Protein AF-A0A3D0QGI7-F1 (afdb_monomer)

Secondary structure (DSSP, 8-state):
-HHHHHHHHHHHHHHTT--S--S-S--------SHHHHHHHHHHHHHHHHHTTS-SSGGG-TT-S-----

Sequence (70 aa):
MQSLKRHTAREANKILGRRGAFWQDESYDHVIRNSEELERIVLYVLHNPVKAGFVKNWRDWKWSYSRLSV

Mean predicted aligned error: 4.13 Å

pLDDT: mean 93.14, std 8.88, range [51.5, 98.19]

Solvent-accessible surface area (backbone atoms only — not comparable to full-atom values): 4623 Å² total; per-residue (Å²): 113,68,69,61,56,54,54,51,34,54,53,51,24,61,77,68,75,51,83,79,86,70,66,74,89,78,80,91,83,82,88,78,87,51,69,71,57,45,54,52,50,52,52,50,63,52,40,42,48,32,77,71,66,77,35,93,4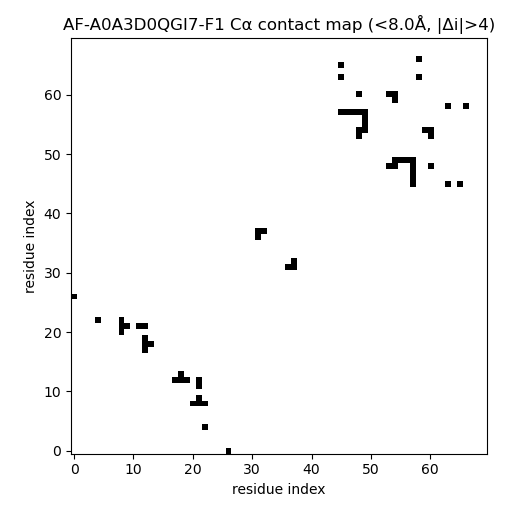6,45,75,72,45,84,86,52,96,70,80,74,81,130

Radius of gyration: 15.61 Å; Cα contacts (8 Å, |Δi|>4): 33; chains: 1; bounding box: 29×30×42 Å

Foldseek 3Di:
DVVVLVVCQVVVCVVVVHDDRDDDPDDDDDDDDDDVSVVVVLVVVLCVCCVVVNDVHSLPPPPDPDNDDD

Structure (mmCIF, N/CA/C/O backbone):
data_AF-A0A3D0QGI7-F1
#
_entry.id   AF-A0A3D0QGI7-F1
#
loop_
_atom_site.group_PDB
_atom_site.id
_atom_site.type_symbol
_atom_site.label_atom_id
_atom_site.label_alt_id
_atom_site.label_comp_id
_atom_site.label_asym_id
_atom_site.label_entity_id
_atom_site.label_seq_id
_atom_site.pdbx_PDB_ins_code
_atom_site.Cartn_x
_atom_site.Cartn_y
_atom_site.Cartn_z
_atom_site.occupancy
_atom_site.B_iso_or_equiv
_atom_site.auth_seq_id
_atom_site.auth_comp_id
_atom_site.auth_asym_id
_atom_site.auth_atom_id
_atom_site.pdbx_PDB_model_num
ATOM 1 N N . MET A 1 1 ? 3.993 12.591 3.861 1.00 81.44 1 MET A N 1
ATOM 2 C CA . MET A 1 1 ? 3.147 11.468 4.341 1.00 81.44 1 MET A CA 1
ATOM 3 C C . MET A 1 1 ? 2.454 11.672 5.699 1.00 81.44 1 MET A C 1
ATOM 5 O O . MET A 1 1 ? 1.461 10.995 5.951 1.00 81.44 1 MET A O 1
ATOM 9 N N . GLN A 1 2 ? 2.928 12.568 6.578 1.00 85.50 2 GLN A N 1
ATOM 10 C CA . GLN A 1 2 ? 2.471 12.636 7.981 1.00 85.50 2 GLN A CA 1
ATOM 11 C C . GLN A 1 2 ? 0.975 12.953 8.173 1.00 85.50 2 GLN A C 1
ATOM 13 O O . GLN A 1 2 ? 0.305 12.311 8.981 1.00 85.50 2 GLN A O 1
ATOM 18 N N . SER A 1 3 ? 0.413 13.892 7.404 1.00 93.00 3 SER A N 1
ATOM 19 C CA . SER A 1 3 ? -1.010 14.255 7.509 1.00 93.00 3 SER A CA 1
ATOM 20 C C . SER A 1 3 ? -1.943 13.087 7.162 1.00 93.00 3 SER A C 1
ATOM 22 O O . SER A 1 3 ? -2.893 12.819 7.901 1.00 93.00 3 SER A O 1
ATOM 24 N N . LEU A 1 4 ? -1.635 12.349 6.090 1.00 94.81 4 LEU A N 1
ATOM 25 C CA . LEU A 1 4 ? -2.413 11.195 5.639 1.00 94.81 4 LEU A CA 1
ATOM 26 C C . LEU A 1 4 ? -2.350 10.041 6.646 1.00 94.81 4 LEU A C 1
ATOM 28 O O . LEU A 1 4 ? -3.400 9.534 7.046 1.00 94.81 4 LEU A O 1
ATOM 32 N N . LYS A 1 5 ? -1.144 9.655 7.098 1.00 94.44 5 LYS A N 1
ATOM 33 C CA . LYS A 1 5 ? -0.969 8.604 8.118 1.00 94.44 5 LYS A CA 1
ATOM 34 C C . LYS A 1 5 ? -1.733 8.964 9.396 1.00 94.44 5 LYS A C 1
ATOM 36 O O . LYS A 1 5 ? -2.472 8.131 9.911 1.00 94.44 5 LYS A O 1
ATOM 41 N N . ARG A 1 6 ? -1.637 10.214 9.870 1.00 94.50 6 ARG A N 1
ATOM 42 C CA . ARG A 1 6 ? -2.342 10.677 11.077 1.00 94.50 6 ARG A 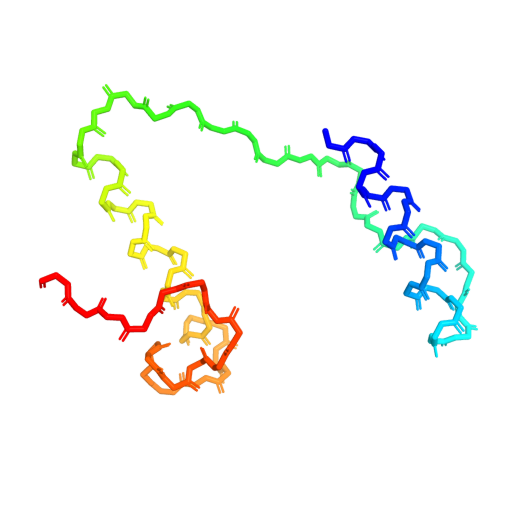CA 1
ATOM 43 C C . ARG A 1 6 ? -3.861 10.598 10.935 1.00 94.50 6 ARG A C 1
ATOM 45 O O . ARG A 1 6 ? -4.528 10.079 11.828 1.00 94.50 6 ARG A O 1
ATOM 52 N N . HIS A 1 7 ? -4.410 11.127 9.842 1.00 96.94 7 HIS A N 1
ATOM 53 C CA . HIS A 1 7 ? -5.857 11.139 9.627 1.00 96.94 7 HIS A CA 1
ATOM 54 C C . HIS A 1 7 ? -6.411 9.713 9.519 1.00 96.94 7 HIS A C 1
ATOM 56 O O . HIS A 1 7 ? -7.307 9.336 10.271 1.00 96.94 7 HIS A O 1
ATOM 62 N N . THR A 1 8 ? -5.819 8.898 8.645 1.00 97.12 8 THR A N 1
ATOM 63 C CA . THR A 1 8 ? -6.278 7.524 8.395 1.00 97.12 8 THR A CA 1
ATOM 64 C C . THR A 1 8 ? -6.088 6.611 9.605 1.00 97.12 8 THR A C 1
ATOM 66 O O . THR A 1 8 ? -6.984 5.828 9.898 1.00 97.12 8 THR A O 1
ATOM 69 N N . ALA A 1 9 ? -4.999 6.752 10.372 1.00 97.12 9 ALA A N 1
ATOM 70 C CA . ALA A 1 9 ? -4.799 6.001 11.614 1.00 97.12 9 ALA A CA 1
ATOM 71 C C . ALA A 1 9 ? -5.914 6.267 12.630 1.00 97.12 9 ALA A C 1
ATOM 73 O O . ALA A 1 9 ? -6.411 5.340 13.270 1.00 97.12 9 ALA A O 1
ATOM 74 N N . ARG A 1 10 ? -6.323 7.535 12.779 1.00 97.12 10 ARG A N 1
ATOM 75 C CA . ARG A 1 10 ? -7.389 7.912 13.710 1.00 97.12 10 ARG A CA 1
ATOM 76 C C . ARG A 1 10 ? -8.722 7.292 13.307 1.00 97.12 10 ARG A C 1
ATOM 78 O O . ARG A 1 10 ? -9.401 6.732 14.162 1.00 97.12 10 ARG A O 1
ATOM 85 N N . GLU A 1 11 ? -9.095 7.393 12.034 1.00 98.19 11 GLU A N 1
ATOM 86 C CA . GLU A 1 11 ? -10.373 6.852 11.562 1.00 98.19 11 GLU A CA 1
ATOM 87 C C . GLU A 1 11 ? -10.381 5.315 11.564 1.00 98.19 11 GLU A C 1
ATOM 89 O O . GLU A 1 11 ? -11.343 4.716 12.039 1.00 98.19 11 GLU A O 1
ATOM 94 N N . ALA A 1 12 ? -9.285 4.661 11.166 1.00 98.00 12 ALA A N 1
ATOM 95 C CA . ALA A 1 12 ? -9.176 3.203 11.212 1.00 98.00 12 ALA A CA 1
ATOM 96 C C . ALA A 1 12 ? -9.264 2.653 12.646 1.00 98.00 12 ALA A C 1
ATOM 98 O O . ALA A 1 12 ? -9.986 1.690 12.896 1.00 98.00 12 ALA A O 1
ATOM 99 N N . ASN A 1 13 ? -8.591 3.290 13.611 1.00 98.12 13 ASN A N 1
ATOM 100 C CA . ASN A 1 13 ? -8.689 2.908 15.020 1.00 98.12 13 ASN A CA 1
ATOM 101 C C . ASN A 1 13 ? -10.117 3.041 15.563 1.00 98.12 13 ASN A C 1
ATOM 103 O O . ASN A 1 13 ? -10.568 2.148 16.277 1.00 98.12 13 ASN A O 1
ATOM 107 N N . LYS A 1 14 ? -10.846 4.106 15.200 1.00 98.06 14 LYS A N 1
ATOM 108 C CA . LYS A 1 14 ? -12.259 4.262 15.582 1.00 98.06 14 LYS A CA 1
ATOM 109 C C . LYS A 1 14 ? -13.121 3.133 15.018 1.00 98.06 14 LYS A C 1
ATOM 111 O O . LYS A 1 14 ? -13.871 2.531 15.776 1.00 98.06 14 LYS A O 1
ATOM 116 N N . ILE A 1 15 ? -12.986 2.835 13.722 1.00 98.19 15 ILE A N 1
ATOM 117 C CA . ILE A 1 15 ? -13.761 1.780 13.045 1.00 98.19 15 ILE A CA 1
ATOM 118 C C . ILE A 1 15 ? -13.495 0.411 13.682 1.00 98.19 15 ILE A C 1
ATOM 120 O O . ILE A 1 15 ? -14.415 -0.377 13.864 1.00 98.19 15 ILE A O 1
ATOM 124 N N . LEU A 1 16 ? -12.241 0.136 14.044 1.00 98.06 16 LEU A N 1
ATOM 125 C CA . LEU A 1 16 ? -11.824 -1.152 14.601 1.00 98.06 16 LEU A CA 1
ATOM 126 C C . LEU A 1 16 ? -11.919 -1.235 16.133 1.00 98.06 16 LEU A C 1
ATOM 128 O O . LEU A 1 16 ? -11.550 -2.261 16.698 1.00 98.06 16 LEU A O 1
ATOM 132 N N . GLY A 1 17 ? -12.338 -0.168 16.824 1.00 97.62 17 GLY A N 1
ATOM 133 C CA . GLY A 1 17 ? -12.354 -0.117 18.292 1.00 97.62 17 GLY A CA 1
ATOM 134 C C . GLY A 1 17 ? -10.965 -0.219 18.941 1.00 97.62 17 GLY A C 1
ATOM 135 O O . GLY A 1 17 ? -10.845 -0.623 20.096 1.00 97.62 17 GLY A O 1
ATOM 136 N N . ARG A 1 18 ? -9.899 0.123 18.208 1.00 97.19 18 ARG A N 1
ATOM 137 C CA . ARG A 1 18 ? -8.500 0.034 18.657 1.00 97.19 18 ARG A CA 1
ATOM 138 C C . ARG A 1 18 ? -7.978 1.384 19.149 1.00 97.19 18 ARG A C 1
ATOM 140 O O . ARG A 1 18 ? -8.540 2.442 18.875 1.00 97.19 18 ARG A O 1
ATOM 147 N N . ARG A 1 19 ? -6.863 1.353 19.881 1.00 94.69 19 ARG A N 1
ATOM 148 C CA . ARG A 1 19 ? -6.099 2.535 20.311 1.00 94.69 19 ARG A CA 1
ATOM 149 C C . ARG A 1 19 ? -4.611 2.318 20.032 1.00 94.69 19 ARG A C 1
ATOM 151 O O . ARG A 1 19 ? -4.166 1.178 19.934 1.00 94.69 19 ARG A O 1
ATOM 158 N N . GLY A 1 20 ? -3.856 3.411 19.946 1.00 94.12 20 GLY A N 1
ATOM 159 C CA . GLY A 1 20 ? -2.407 3.388 19.718 1.00 94.12 20 GLY A CA 1
ATOM 160 C C . GLY A 1 20 ? -2.004 3.569 18.253 1.00 94.12 20 GLY A C 1
ATOM 161 O O . GLY A 1 20 ? -2.806 3.999 17.419 1.00 94.12 20 GLY A O 1
ATOM 162 N N . ALA A 1 21 ? -0.736 3.280 17.955 1.00 94.88 21 ALA A N 1
ATOM 163 C CA . ALA A 1 21 ? -0.192 3.386 16.606 1.00 94.88 21 ALA A CA 1
ATOM 164 C C . ALA A 1 21 ? -0.896 2.404 15.657 1.00 94.88 21 ALA A C 1
ATOM 166 O O . ALA A 1 21 ? -1.045 1.221 15.964 1.00 94.88 21 ALA A O 1
ATOM 167 N N . PHE A 1 22 ? -1.341 2.914 14.508 1.00 96.31 22 PHE A N 1
ATOM 168 C CA . PHE A 1 22 ? -1.968 2.099 13.466 1.00 96.31 22 PHE A CA 1
ATOM 169 C C . PHE A 1 22 ? -0.987 1.771 12.337 1.00 96.31 22 PHE A C 1
ATOM 171 O O . PHE A 1 22 ? -0.907 0.631 11.889 1.00 96.31 22 PHE A O 1
ATOM 178 N N . TRP A 1 23 ? -0.233 2.776 11.888 1.00 96.00 23 TRP A N 1
ATOM 179 C CA . TRP A 1 23 ? 0.776 2.634 10.844 1.00 96.00 23 TRP A CA 1
ATOM 180 C C . TRP A 1 23 ? 2.164 2.416 11.443 1.00 96.00 23 TRP A C 1
ATOM 182 O O . TRP A 1 23 ? 2.460 2.934 12.518 1.00 96.00 23 TRP A O 1
ATOM 192 N N . GLN A 1 24 ? 3.016 1.705 10.701 1.00 94.12 24 GLN A N 1
ATOM 193 C CA . GLN A 1 24 ? 4.465 1.708 10.920 1.00 94.12 24 GLN A CA 1
ATOM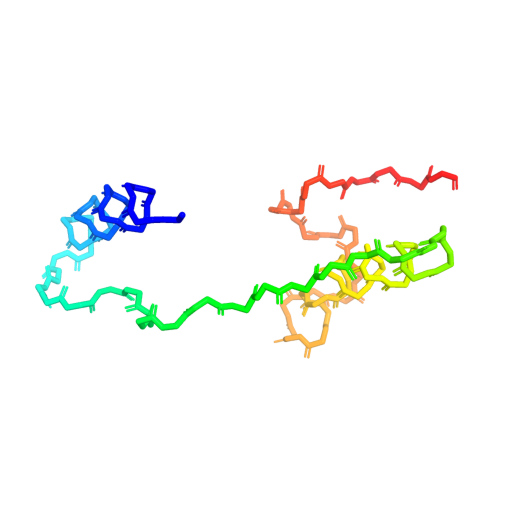 194 C C . GLN A 1 24 ? 5.013 3.136 10.767 1.00 94.12 24 GLN A C 1
ATOM 196 O O . GLN A 1 24 ? 4.496 3.917 9.953 1.00 94.12 24 GLN A O 1
ATOM 201 N N . ASP A 1 25 ? 6.042 3.466 11.548 1.00 89.62 25 ASP A N 1
ATOM 202 C CA . ASP A 1 25 ? 6.618 4.815 11.588 1.00 89.62 25 ASP A CA 1
ATOM 203 C C . ASP A 1 25 ? 7.242 5.188 10.235 1.00 89.62 25 ASP A C 1
ATOM 205 O O . ASP A 1 25 ? 6.838 6.162 9.586 1.00 89.62 25 ASP A O 1
ATOM 209 N N . GLU A 1 26 ? 8.105 4.313 9.724 1.00 88.06 26 GLU A N 1
ATOM 210 C CA . GLU A 1 26 ? 8.836 4.531 8.481 1.00 88.06 26 GLU A CA 1
ATOM 211 C C . GLU A 1 26 ? 7.937 4.505 7.232 1.00 88.06 26 GLU A C 1
ATOM 213 O O . GLU A 1 26 ? 6.876 3.865 7.170 1.00 88.06 26 GLU A O 1
ATOM 218 N N . SER A 1 27 ? 8.346 5.265 6.217 1.00 87.62 27 SER A N 1
ATOM 219 C CA . SER A 1 27 ? 7.870 5.138 4.840 1.00 87.62 27 SER A CA 1
ATOM 220 C C . SER A 1 27 ? 9.013 4.663 3.958 1.00 87.62 27 SER A C 1
ATOM 222 O O . SER A 1 27 ? 10.171 4.988 4.197 1.00 87.62 27 SER A O 1
ATOM 224 N N . TYR A 1 28 ? 8.673 3.886 2.935 1.00 91.38 28 TYR A N 1
ATOM 225 C CA . TYR A 1 28 ? 9.606 3.572 1.866 1.00 91.38 28 TYR A CA 1
ATOM 226 C C . TYR A 1 28 ? 9.425 4.605 0.756 1.00 91.38 28 TYR A C 1
ATOM 228 O O . TYR A 1 28 ? 8.350 4.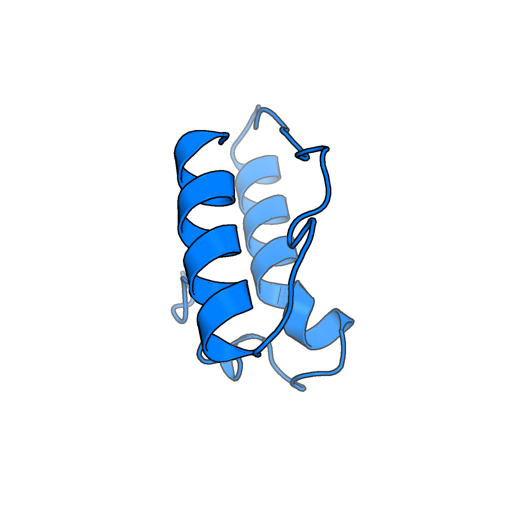681 0.158 1.00 91.38 28 TYR A O 1
ATOM 236 N N . ASP A 1 29 ? 10.469 5.386 0.498 1.00 92.31 29 ASP A N 1
ATOM 237 C CA . ASP A 1 29 ? 10.500 6.415 -0.534 1.00 92.31 29 ASP A CA 1
ATOM 238 C C . ASP A 1 29 ? 11.635 6.086 -1.519 1.00 92.31 29 ASP A C 1
ATOM 240 O O . ASP A 1 29 ? 12.792 5.938 -1.126 1.00 92.31 29 ASP A O 1
ATOM 244 N N . HIS A 1 30 ? 11.303 5.940 -2.806 1.00 94.31 30 HIS A N 1
ATOM 245 C CA . HIS A 1 30 ? 12.256 5.598 -3.868 1.00 94.31 30 HIS A CA 1
ATOM 246 C C . HIS A 1 30 ? 12.041 6.492 -5.088 1.00 94.31 30 HIS A C 1
ATOM 248 O O . HIS A 1 30 ? 10.937 6.557 -5.630 1.00 94.31 30 HIS A O 1
ATOM 254 N N . VAL A 1 31 ? 13.097 7.185 -5.519 1.00 96.88 31 VAL A N 1
ATOM 255 C CA . VAL A 1 31 ? 13.054 8.071 -6.691 1.00 96.88 31 VAL A CA 1
ATOM 256 C C . VAL A 1 31 ? 13.282 7.252 -7.955 1.00 96.88 31 VAL A C 1
ATOM 258 O O . VAL A 1 31 ? 14.330 6.628 -8.107 1.00 96.88 31 VAL A O 1
ATOM 261 N N . ILE A 1 32 ? 12.315 7.307 -8.869 1.00 97.19 32 ILE A N 1
ATOM 262 C CA . ILE A 1 32 ? 12.354 6.615 -10.159 1.00 97.19 32 ILE A CA 1
ATOM 263 C C . ILE A 1 32 ? 13.215 7.406 -11.144 1.00 97.19 32 ILE A C 1
ATOM 265 O O . ILE A 1 32 ? 13.034 8.615 -11.294 1.00 97.19 32 ILE A O 1
ATOM 269 N N . ARG A 1 33 ? 14.153 6.729 -11.810 1.00 96.44 33 ARG A N 1
ATOM 270 C CA . ARG A 1 33 ? 15.186 7.366 -12.642 1.00 96.44 33 ARG A CA 1
ATOM 271 C C . ARG A 1 33 ? 14.983 7.191 -14.144 1.00 96.44 33 ARG A C 1
ATOM 273 O O . ARG A 1 33 ? 15.574 7.949 -14.907 1.00 96.44 33 ARG A O 1
ATOM 280 N N . ASN A 1 34 ? 14.185 6.215 -14.574 1.00 97.50 34 ASN A N 1
ATOM 281 C CA . ASN A 1 34 ? 13.880 5.964 -15.985 1.00 97.50 34 ASN A CA 1
ATOM 282 C C . ASN A 1 34 ? 12.536 5.235 -16.167 1.00 97.50 34 ASN A C 1
ATOM 284 O O . ASN A 1 34 ? 11.882 4.840 -15.197 1.00 97.50 34 ASN A O 1
ATOM 288 N N . SER A 1 35 ? 12.114 5.095 -17.424 1.00 97.25 35 SER A N 1
ATOM 289 C CA . SER A 1 35 ? 10.859 4.456 -17.832 1.00 97.25 35 SER A CA 1
ATOM 290 C C . SER A 1 35 ? 10.804 2.974 -17.480 1.00 97.25 35 SER A C 1
ATOM 292 O O . SER A 1 35 ? 9.775 2.494 -17.010 1.00 97.25 35 SER A O 1
ATOM 294 N N . GLU A 1 36 ? 11.910 2.257 -17.653 1.00 97.31 36 GLU A N 1
ATOM 295 C CA . GLU A 1 36 ? 11.976 0.812 -17.422 1.00 97.31 36 GLU A CA 1
ATOM 296 C C . GLU A 1 36 ? 11.814 0.503 -15.926 1.00 97.31 36 GLU A C 1
ATOM 298 O O . GLU A 1 36 ? 11.147 -0.454 -15.526 1.00 97.31 36 GLU A O 1
ATOM 303 N N . GLU A 1 37 ? 12.387 1.346 -15.064 1.00 97.19 37 GLU A N 1
ATOM 304 C CA . GLU A 1 37 ? 12.214 1.267 -13.620 1.00 97.19 37 GLU A CA 1
ATOM 305 C C . GLU A 1 37 ? 10.776 1.579 -13.201 1.00 97.19 37 GLU A C 1
ATOM 307 O O . GLU A 1 37 ? 10.234 0.873 -12.345 1.00 97.19 37 GLU A O 1
ATOM 312 N N . LEU A 1 38 ? 10.149 2.588 -13.815 1.00 96.62 38 LEU A N 1
ATOM 313 C CA . LEU A 1 38 ? 8.745 2.910 -13.569 1.00 96.62 38 LEU A CA 1
ATOM 314 C C . LEU A 1 38 ? 7.848 1.710 -13.878 1.00 96.62 38 LEU A C 1
ATOM 316 O O . LEU A 1 38 ? 7.056 1.304 -13.026 1.00 96.62 38 LEU A O 1
ATOM 320 N N . GLU A 1 39 ? 7.995 1.129 -15.068 1.00 95.81 39 GLU A N 1
ATOM 321 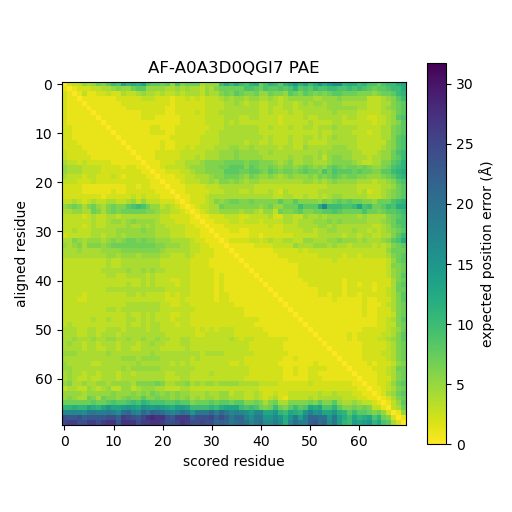C CA . GLU A 1 39 ? 7.205 -0.021 -15.508 1.00 95.81 39 GLU A CA 1
ATOM 322 C C . GLU A 1 39 ? 7.379 -1.207 -14.555 1.00 95.81 39 GLU A C 1
ATOM 324 O O . GLU A 1 39 ? 6.399 -1.785 -14.076 1.00 95.81 39 GLU A O 1
ATOM 329 N N . ARG A 1 40 ? 8.625 -1.518 -14.184 1.00 96.00 40 ARG A N 1
ATOM 330 C CA . ARG A 1 40 ? 8.929 -2.595 -13.238 1.00 96.00 40 ARG A CA 1
ATOM 331 C C . ARG A 1 40 ? 8.271 -2.375 -11.874 1.00 96.00 40 ARG A C 1
ATOM 333 O O . ARG A 1 40 ? 7.736 -3.325 -11.302 1.00 96.00 40 ARG A O 1
ATOM 340 N N . ILE A 1 41 ? 8.309 -1.155 -11.335 1.00 96.00 41 ILE A N 1
ATOM 341 C CA . ILE A 1 41 ? 7.693 -0.829 -10.037 1.00 96.00 41 ILE A CA 1
ATOM 342 C C . ILE A 1 41 ? 6.167 -0.906 -10.125 1.00 96.00 41 ILE A C 1
ATOM 344 O O .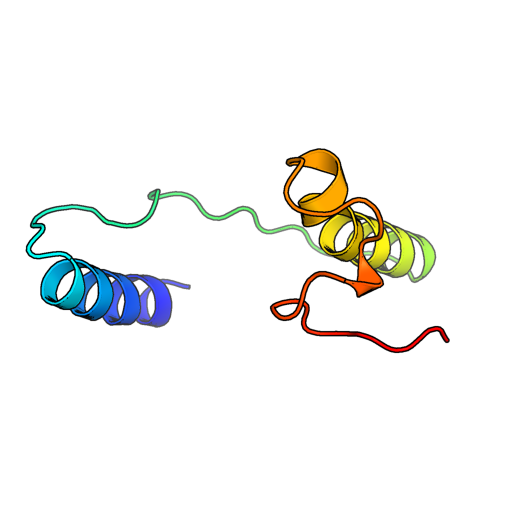 ILE A 1 41 ? 5.533 -1.461 -9.227 1.00 96.00 41 ILE A O 1
ATOM 348 N N . VAL A 1 42 ? 5.573 -0.412 -11.212 1.00 95.31 42 VAL A N 1
ATOM 349 C CA . VAL A 1 42 ? 4.132 -0.526 -11.474 1.00 95.31 42 VAL A CA 1
ATOM 350 C C . VAL A 1 42 ? 3.702 -1.993 -11.484 1.00 95.31 42 VAL A C 1
ATOM 352 O O . VAL A 1 42 ? 2.798 -2.371 -10.736 1.00 95.31 42 VAL A O 1
ATOM 355 N N . LEU A 1 43 ? 4.386 -2.841 -12.256 1.00 95.06 43 LEU A N 1
ATOM 356 C CA . LEU A 1 43 ? 4.092 -4.274 -12.317 1.00 95.06 43 LEU A CA 1
ATOM 357 C C . LEU A 1 43 ? 4.288 -4.951 -10.956 1.00 95.06 43 LEU A C 1
ATOM 359 O O . LEU A 1 43 ? 3.453 -5.761 -10.556 1.00 95.06 43 LEU A O 1
ATOM 363 N N . TYR A 1 44 ? 5.330 -4.583 -10.206 1.00 95.62 44 TYR A N 1
ATOM 364 C CA . TYR A 1 44 ? 5.545 -5.081 -8.847 1.00 95.62 44 TYR A CA 1
ATOM 365 C C . TYR A 1 44 ? 4.360 -4.764 -7.924 1.00 95.62 44 TYR A C 1
ATOM 367 O O . TYR A 1 44 ? 3.837 -5.658 -7.258 1.00 95.62 44 TYR A O 1
ATOM 375 N N . VAL A 1 45 ? 3.898 -3.508 -7.910 1.00 95.88 45 VAL A N 1
ATOM 376 C CA . VAL A 1 45 ? 2.759 -3.082 -7.084 1.00 95.88 45 VAL A CA 1
ATOM 377 C C . VAL A 1 45 ? 1.485 -3.818 -7.489 1.00 95.88 45 VAL A C 1
ATOM 379 O O . VAL A 1 45 ? 0.775 -4.313 -6.612 1.00 95.88 45 VAL A O 1
ATOM 382 N N . LEU A 1 46 ? 1.214 -3.939 -8.792 1.00 96.19 46 LEU A N 1
ATOM 383 C CA . LEU A 1 46 ? 0.041 -4.653 -9.298 1.00 96.19 46 LEU A CA 1
ATOM 384 C C . LEU A 1 46 ? 0.077 -6.139 -8.931 1.00 96.19 46 LEU A C 1
ATOM 386 O O . LEU A 1 46 ? -0.949 -6.676 -8.539 1.00 96.19 46 LEU A O 1
ATOM 390 N N . HIS A 1 47 ? 1.237 -6.798 -8.977 1.00 97.00 47 HIS A N 1
ATOM 391 C CA . HIS A 1 47 ? 1.371 -8.222 -8.652 1.00 97.00 47 HIS A CA 1
ATOM 392 C C . HIS A 1 47 ? 1.422 -8.544 -7.146 1.00 97.00 47 HIS A C 1
ATOM 394 O O . HIS A 1 47 ? 1.293 -9.716 -6.778 1.00 97.00 47 HIS A O 1
ATOM 400 N N . ASN A 1 48 ? 1.558 -7.557 -6.254 1.00 97.31 48 ASN A N 1
ATOM 401 C CA . ASN A 1 48 ? 1.624 -7.794 -4.804 1.00 97.31 48 ASN A CA 1
ATOM 402 C C . ASN A 1 48 ? 0.448 -8.606 -4.224 1.00 97.31 48 ASN A C 1
ATOM 404 O O . ASN A 1 48 ? 0.714 -9.493 -3.415 1.00 97.31 48 ASN A O 1
ATOM 408 N N . PRO A 1 49 ? -0.823 -8.395 -4.618 1.00 97.25 49 PRO A N 1
ATOM 409 C CA . PRO A 1 49 ? -1.939 -9.217 -4.149 1.00 97.25 49 PRO A CA 1
ATOM 410 C C . PRO A 1 49 ? -1.804 -10.700 -4.520 1.00 97.25 49 PRO A C 1
ATOM 412 O O . PRO A 1 49 ? -2.214 -11.558 -3.741 1.00 97.25 49 PRO A O 1
ATOM 415 N N . VAL A 1 50 ? -1.195 -11.010 -5.673 1.00 97.69 50 VAL A N 1
ATOM 416 C CA . VAL A 1 50 ? -0.895 -12.394 -6.079 1.00 97.69 50 VAL A CA 1
ATOM 417 C C . VAL A 1 50 ? 0.219 -12.961 -5.209 1.00 97.69 50 VAL A C 1
ATOM 419 O O . VAL A 1 50 ? 0.076 -14.044 -4.648 1.00 97.69 50 VAL A O 1
ATOM 422 N N . LYS A 1 51 ? 1.304 -12.200 -5.023 1.00 98.00 51 LYS A N 1
ATOM 423 C CA . LYS A 1 51 ? 2.427 -12.591 -4.157 1.00 98.00 51 LYS A CA 1
ATOM 424 C C . LYS A 1 51 ? 1.995 -12.811 -2.700 1.00 98.00 51 LYS A C 1
ATOM 426 O O . LYS A 1 51 ? 2.537 -13.682 -2.032 1.00 98.00 51 LYS A O 1
ATOM 431 N N . ALA A 1 52 ? 1.018 -12.040 -2.223 1.00 97.81 52 ALA A N 1
ATOM 432 C CA . ALA A 1 52 ? 0.430 -12.167 -0.891 1.00 97.81 52 ALA A CA 1
ATOM 433 C C . ALA A 1 52 ? -0.617 -13.296 -0.777 1.00 97.81 52 ALA A C 1
ATOM 435 O O . ALA A 1 52 ? -1.108 -13.554 0.318 1.00 97.81 52 ALA A O 1
ATOM 436 N N . GLY A 1 53 ? -0.974 -13.961 -1.883 1.00 97.94 53 GLY A N 1
ATOM 437 C CA . GLY A 1 53 ? -1.931 -15.070 -1.902 1.00 97.94 53 GLY A CA 1
ATOM 438 C C . GLY A 1 53 ? -3.405 -14.658 -1.847 1.00 97.94 53 GLY A C 1
ATOM 439 O O . GLY A 1 53 ? -4.261 -15.509 -1.622 1.00 97.94 53 GLY A O 1
ATOM 440 N N . PHE A 1 54 ? -3.732 -13.378 -2.054 1.00 97.38 54 PHE A N 1
ATOM 441 C CA . PHE A 1 54 ? -5.119 -12.903 -2.000 1.00 97.38 54 PHE A CA 1
ATOM 442 C C . PHE A 1 54 ? -5.925 -13.229 -3.262 1.00 97.38 54 PHE A C 1
ATOM 444 O O . PHE A 1 54 ? -7.135 -13.428 -3.180 1.00 97.38 54 PHE A O 1
ATOM 451 N N . VAL A 1 55 ? -5.274 -13.272 -4.426 1.00 97.31 55 VAL A N 1
ATOM 452 C CA . VAL A 1 55 ? -5.890 -13.571 -5.730 1.00 97.31 55 VAL A CA 1
ATOM 453 C C . VAL A 1 55 ? -4.930 -14.373 -6.608 1.00 97.31 55 VAL A C 1
ATOM 455 O O . VAL A 1 55 ? -3.718 -14.311 -6.416 1.00 97.31 55 VAL A O 1
ATOM 458 N N . LYS A 1 56 ? -5.455 -15.115 -7.593 1.00 97.38 56 LYS A N 1
ATOM 459 C CA . LYS A 1 56 ? -4.628 -15.870 -8.558 1.00 97.38 56 LYS A CA 1
ATOM 460 C C . LYS A 1 56 ? -4.133 -15.003 -9.715 1.00 97.38 56 LYS A C 1
ATOM 462 O O . LYS A 1 56 ? -3.033 -15.222 -10.213 1.00 97.38 56 LYS A O 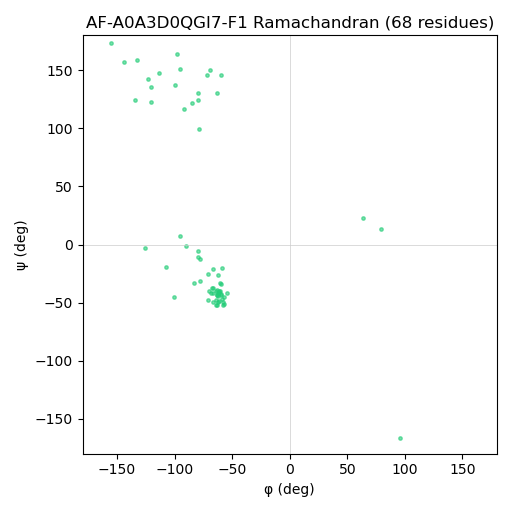1
ATOM 467 N N . ASN A 1 57 ? -4.928 -14.020 -10.134 1.00 95.25 57 ASN A N 1
ATOM 468 C CA . ASN A 1 57 ? -4.558 -13.028 -11.135 1.00 95.25 57 ASN A CA 1
ATOM 469 C C . ASN A 1 57 ? -4.643 -11.636 -10.506 1.00 95.25 57 ASN A C 1
ATOM 471 O O . ASN A 1 57 ? -5.606 -11.318 -9.813 1.00 95.25 57 ASN A O 1
ATOM 475 N N . TRP A 1 58 ? -3.645 -10.784 -10.745 1.00 94.88 58 TRP A N 1
ATOM 476 C CA . TRP A 1 58 ? -3.609 -9.448 -10.149 1.00 94.88 58 TRP A CA 1
ATOM 477 C C . TRP A 1 58 ? -4.789 -8.569 -10.573 1.00 94.88 58 TRP A C 1
ATOM 479 O O . TRP A 1 58 ? -5.199 -7.683 -9.822 1.00 94.88 58 TRP A O 1
ATOM 489 N N . ARG A 1 59 ? -5.367 -8.841 -11.749 1.00 93.06 59 ARG A N 1
ATOM 490 C CA . ARG A 1 59 ? -6.550 -8.142 -12.268 1.00 93.06 59 ARG A CA 1
ATOM 491 C C . ARG A 1 59 ? -7.809 -8.402 -11.438 1.00 93.06 59 ARG A C 1
ATOM 493 O O . ARG A 1 59 ? -8.714 -7.572 -11.451 1.00 93.06 59 ARG A O 1
ATOM 500 N N . ASP A 1 60 ? -7.841 -9.491 -10.672 1.00 94.75 60 ASP A N 1
ATOM 501 C CA . ASP A 1 60 ? 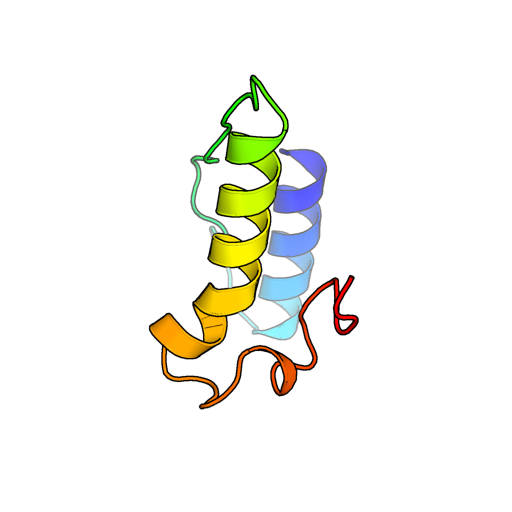-8.969 -9.836 -9.801 1.00 94.75 60 ASP A CA 1
ATOM 502 C C . ASP A 1 60 ? -8.968 -9.003 -8.504 1.00 94.75 60 ASP A C 1
ATOM 504 O O . ASP A 1 60 ? -9.950 -8.983 -7.756 1.00 94.75 60 ASP A O 1
ATOM 508 N N . TRP A 1 61 ? -7.873 -8.290 -8.206 1.00 95.38 61 TRP A N 1
ATOM 509 C CA . TRP A 1 61 ? -7.789 -7.453 -7.016 1.00 95.38 61 TRP A CA 1
ATOM 510 C C . TRP A 1 61 ? -8.528 -6.126 -7.211 1.00 95.38 61 TRP A C 1
ATOM 512 O O . TRP A 1 61 ? -8.005 -5.158 -7.765 1.00 95.38 61 TRP A O 1
ATOM 522 N N . LYS A 1 62 ? -9.758 -6.049 -6.691 1.00 93.88 62 LYS A N 1
ATOM 523 C CA . LYS A 1 62 ? -10.634 -4.869 -6.836 1.00 93.88 62 LYS A CA 1
ATOM 524 C C . LYS A 1 62 ? -10.065 -3.554 -6.285 1.00 93.88 62 LYS A C 1
ATOM 526 O O . LYS A 1 62 ? -10.542 -2.492 -6.681 1.00 93.88 62 LYS A O 1
ATOM 531 N N . TRP A 1 63 ? -9.078 -3.618 -5.389 1.00 94.25 63 TRP A N 1
ATOM 532 C CA . TRP A 1 63 ? -8.481 -2.453 -4.723 1.00 94.25 63 TRP A CA 1
ATOM 533 C C . TRP A 1 63 ? -7.204 -1.934 -5.401 1.00 94.25 63 TRP A C 1
ATOM 535 O O . TRP A 1 63 ? -6.537 -1.058 -4.853 1.00 94.25 63 TRP A O 1
ATOM 545 N N . SER A 1 64 ? -6.843 -2.464 -6.572 1.00 92.38 64 SER A N 1
ATOM 546 C CA . SER A 1 64 ? -5.764 -1.911 -7.395 1.00 92.38 64 SER A CA 1
ATOM 547 C C . SER A 1 64 ? -6.182 -0.590 -8.044 1.00 92.38 64 SER A C 1
ATOM 549 O O . SER A 1 64 ? -7.334 -0.414 -8.444 1.00 92.38 64 SER A O 1
ATOM 551 N N . TYR A 1 65 ? -5.225 0.329 -8.193 1.00 89.88 65 TYR A N 1
ATOM 552 C CA . TYR A 1 65 ? -5.447 1.620 -8.857 1.00 89.88 65 TYR A CA 1
ATOM 553 C C . TYR A 1 65 ? -5.627 1.485 -10.380 1.00 89.88 65 TYR A C 1
ATOM 555 O O . TYR A 1 65 ? -6.259 2.336 -10.998 1.00 89.88 65 TYR A O 1
ATOM 563 N N . SER A 1 66 ? -5.083 0.419 -10.980 1.00 85.81 66 SER A N 1
ATOM 564 C CA . SER A 1 66 ? -5.232 0.097 -12.399 1.00 85.81 66 SER A CA 1
ATOM 565 C C . SER A 1 66 ? -5.829 -1.294 -12.581 1.00 85.81 66 SER A C 1
ATOM 567 O O . SER A 1 66 ? -5.519 -2.228 -11.840 1.00 85.81 66 SER A O 1
ATOM 569 N N . ARG A 1 67 ? -6.687 -1.408 -13.596 1.00 76.00 67 ARG A N 1
ATOM 570 C CA . ARG A 1 67 ? -7.276 -2.661 -14.096 1.00 76.00 67 ARG A CA 1
ATOM 571 C C . ARG A 1 67 ? -7.047 -2.858 -15.596 1.00 76.00 67 ARG A C 1
ATOM 573 O O . ARG A 1 67 ? -7.476 -3.866 -16.148 1.00 76.00 67 ARG A O 1
ATOM 580 N N . LEU A 1 68 ? -6.420 -1.887 -16.256 1.00 63.25 68 LEU A N 1
ATOM 581 C CA . LEU A 1 68 ? -6.268 -1.862 -17.704 1.00 63.25 68 LEU A CA 1
ATOM 582 C C . LEU A 1 68 ? -4.870 -2.345 -18.07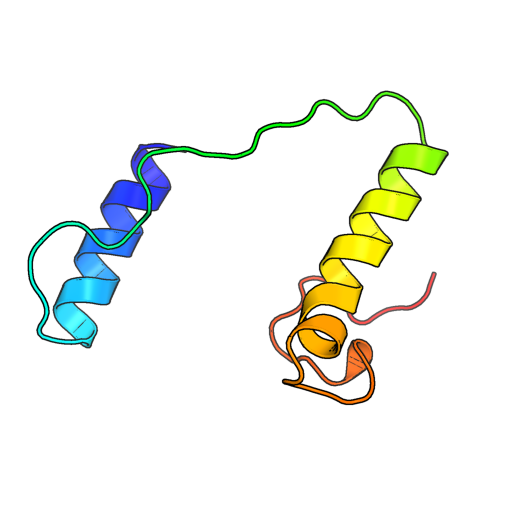7 1.00 63.25 68 LEU A C 1
ATOM 584 O O . LEU A 1 68 ? -3.884 -1.984 -17.434 1.00 63.25 68 LEU A O 1
ATOM 588 N N . SER A 1 69 ? -4.815 -3.177 -19.109 1.00 53.12 69 SER A N 1
ATOM 589 C CA . SER A 1 69 ? -3.573 -3.477 -19.814 1.00 53.12 69 SER A CA 1
ATOM 590 C C . SER A 1 69 ? -3.335 -2.303 -20.762 1.00 53.12 69 SER A C 1
ATOM 592 O O . SER A 1 69 ? -4.249 -1.970 -21.517 1.00 53.12 69 SER A O 1
ATOM 594 N N . VAL A 1 70 ? -2.171 -1.658 -20.675 1.00 51.50 70 VAL A N 1
ATOM 595 C CA . VAL A 1 70 ? -1.621 -0.949 -21.840 1.00 51.50 70 VAL A CA 1
ATOM 596 C C . VAL A 1 70 ? -1.355 -1.949 -22.958 1.00 51.50 70 VAL A C 1
ATOM 598 O O . VAL A 1 70 ? -1.066 -3.124 -22.623 1.00 51.50 70 VAL A O 1
#